Protein AF-A0A382EB03-F1 (afdb_monomer_lite)

Foldseek 3Di:
DDDDDDAFDDDPDLFDGGAACFAEWEADPVQKIWTFRQHDLVRQQSGWIWIAHPVNRGDGIWQGDDDDDLGHANGWHYWYADPVQWIWIDHPVVRDIWIAHPNSHTDGD

Secondary structure (DSSP, 8-state):
---------B-SSSSSSSBSSEEEEEE-TTS-EEEEE--BTTB-TT-EEEEE-TT--EEEEE--SS--STT--SSEEEEEE-TTSPEEEEETTTTEEEEE-TT--EEE-

InterPro domains:
  IPR001258 NHL repeat [PS51125] (60-103)
  IPR011042 Six-bladed beta-propeller, TolB-like [G3DSA:2.120.10.30] (2-109)

Sequence (109 aa):
MRYMKSIGLNSNQQIGRGFNHPYDVAFSYDQRIYVLNRMYPQSTDGIRVQICDLDDEWYGEFGHGPGNANDQFMVPVCIGFDSEERLFVTDESHHQIKIFDKEGKFLEA

pLDDT: mean 94.01, std 5.78, range [70.31, 98.75]

Structure (mmCIF, N/CA/C/O backbone):
data_AF-A0A382EB03-F1
#
_entry.id   AF-A0A382EB03-F1
#
loop_
_atom_site.group_PDB
_atom_site.id
_atom_site.type_symbol
_atom_site.label_atom_id
_atom_site.label_alt_id
_atom_site.label_comp_id
_atom_site.label_asym_id
_atom_site.label_entity_id
_atom_site.label_seq_id
_atom_site.pdbx_PDB_ins_code
_atom_site.Cartn_x
_atom_site.Cartn_y
_atom_site.Cartn_z
_atom_site.occupancy
_atom_site.B_iso_or_equiv
_atom_site.auth_seq_id
_atom_site.auth_comp_id
_atom_site.auth_asym_id
_atom_site.auth_atom_id
_atom_site.pdbx_PDB_model_num
ATOM 1 N N . MET A 1 1 ? -22.087 -19.603 0.925 1.00 80.88 1 MET A N 1
ATOM 2 C CA . MET A 1 1 ? -21.503 -18.314 0.491 1.00 80.88 1 MET A CA 1
ATOM 3 C C . MET A 1 1 ? -22.255 -17.847 -0.746 1.00 80.88 1 MET A C 1
ATOM 5 O O . MET A 1 1 ? -22.496 -18.676 -1.615 1.00 80.88 1 MET A O 1
ATOM 9 N N . ARG A 1 2 ? -22.682 -16.580 -0.804 1.00 94.31 2 ARG A N 1
ATOM 10 C CA . ARG A 1 2 ? -23.379 -15.992 -1.960 1.00 94.31 2 ARG A CA 1
ATOM 11 C C . ARG A 1 2 ? -22.455 -14.950 -2.586 1.00 94.31 2 ARG A C 1
ATOM 13 O O . ARG A 1 2 ? -22.012 -14.053 -1.881 1.00 94.31 2 ARG A O 1
ATOM 20 N N . TYR A 1 3 ? -22.172 -15.082 -3.879 1.00 93.19 3 TYR A N 1
ATOM 21 C CA . TYR A 1 3 ? -21.484 -14.038 -4.637 1.00 93.19 3 TYR A CA 1
ATOM 22 C C . TYR A 1 3 ? -22.335 -12.764 -4.652 1.00 93.19 3 TYR A C 1
ATOM 24 O O . TYR A 1 3 ? -23.550 -12.844 -4.855 1.00 93.19 3 TYR A O 1
ATOM 32 N N . MET A 1 4 ? -21.698 -11.611 -4.437 1.00 91.19 4 MET A N 1
ATOM 33 C CA . MET A 1 4 ? -22.369 -10.312 -4.517 1.00 91.19 4 MET A CA 1
ATOM 34 C C . MET A 1 4 ? -21.946 -9.529 -5.756 1.00 91.19 4 MET A C 1
ATOM 36 O O . MET A 1 4 ? -22.800 -9.169 -6.560 1.00 91.19 4 MET A O 1
ATOM 40 N N . LYS A 1 5 ? -20.645 -9.265 -5.901 1.00 92.12 5 LYS A N 1
ATOM 41 C CA . LYS A 1 5 ? -20.092 -8.379 -6.927 1.00 92.12 5 LYS A CA 1
ATOM 42 C C . LYS A 1 5 ? -18.600 -8.659 -7.120 1.00 92.12 5 LYS A C 1
ATOM 44 O O . LYS A 1 5 ? -17.945 -9.181 -6.220 1.00 92.12 5 LYS A O 1
ATOM 49 N N . SER A 1 6 ? -18.087 -8.294 -8.289 1.00 91.56 6 SER A N 1
ATOM 50 C CA . SER A 1 6 ? -16.659 -8.154 -8.569 1.00 91.56 6 SER A CA 1
ATOM 51 C C . SER A 1 6 ? -16.336 -6.665 -8.614 1.00 91.56 6 SER A C 1
ATOM 53 O O . SER A 1 6 ? -17.062 -5.928 -9.277 1.00 91.56 6 SER A O 1
ATOM 55 N N . ILE A 1 7 ? -15.290 -6.241 -7.908 1.00 90.88 7 ILE A N 1
ATOM 56 C CA . ILE A 1 7 ? -14.882 -4.833 -7.829 1.00 90.88 7 ILE A CA 1
ATOM 57 C C . ILE A 1 7 ? -13.635 -4.606 -8.675 1.00 90.88 7 ILE A C 1
ATOM 59 O O . ILE A 1 7 ? -12.694 -5.405 -8.650 1.00 90.88 7 ILE A O 1
ATOM 63 N N . GLY A 1 8 ? -13.650 -3.491 -9.399 1.00 86.00 8 GLY A N 1
ATOM 64 C CA . GLY A 1 8 ? -12.556 -3.004 -10.230 1.00 86.00 8 GLY A CA 1
ATOM 65 C C . GLY A 1 8 ? -12.314 -3.752 -11.540 1.00 86.00 8 GLY A C 1
ATOM 66 O O . GLY A 1 8 ? -13.102 -4.571 -12.010 1.00 86.00 8 GLY A O 1
ATOM 67 N N . LEU A 1 9 ? -11.204 -3.383 -12.174 1.00 87.31 9 LEU A N 1
ATOM 68 C CA . LEU A 1 9 ? -10.838 -3.769 -13.533 1.00 87.31 9 LEU A CA 1
ATOM 69 C C . LEU A 1 9 ? -9.331 -4.013 -13.624 1.00 87.31 9 LEU A C 1
ATOM 71 O O . LEU A 1 9 ? -8.550 -3.365 -12.923 1.00 87.31 9 LEU A O 1
ATOM 75 N N . ASN A 1 10 ? -8.929 -4.930 -14.504 1.00 81.38 10 ASN A N 1
ATOM 76 C CA . ASN A 1 10 ? -7.526 -5.074 -14.876 1.00 81.38 10 ASN A CA 1
ATOM 77 C C . ASN A 1 10 ? -7.123 -3.855 -15.715 1.00 81.38 10 ASN A C 1
ATOM 79 O O . ASN A 1 10 ? -7.785 -3.554 -16.714 1.00 81.38 10 ASN A O 1
ATOM 83 N N . SER A 1 11 ? -6.077 -3.148 -15.296 1.00 75.12 11 SER A N 1
ATOM 84 C CA . SER A 1 11 ? -5.575 -1.980 -16.009 1.00 75.12 11 SER A CA 1
ATOM 85 C C . SER A 1 11 ? -4.274 -2.315 -16.721 1.00 75.12 11 SER A C 1
ATOM 87 O O . SER A 1 11 ? -3.322 -2.804 -16.126 1.00 75.12 11 SER A O 1
ATOM 89 N N . ASN A 1 12 ? -4.195 -1.974 -18.006 1.00 72.69 12 ASN A N 1
ATOM 90 C CA . ASN A 1 12 ? -2.921 -1.997 -18.729 1.00 72.69 12 ASN A CA 1
ATOM 91 C C . ASN A 1 12 ? -2.058 -0.758 -18.417 1.00 72.69 12 ASN A C 1
ATOM 93 O O . ASN A 1 12 ? -0.992 -0.589 -19.007 1.00 72.69 12 ASN A O 1
ATOM 97 N N . GLN A 1 13 ? -2.518 0.135 -17.533 1.00 74.62 13 GLN A N 1
ATOM 98 C CA . GLN A 1 13 ? -1.738 1.270 -17.051 1.00 74.62 13 GLN A CA 1
ATOM 99 C C . GLN A 1 13 ? -0.870 0.818 -15.874 1.00 74.62 13 GLN A C 1
ATOM 101 O O . GLN A 1 13 ? -1.341 0.113 -14.982 1.00 74.62 13 GLN A O 1
ATOM 106 N N . GLN A 1 14 ? 0.400 1.231 -15.856 1.00 70.31 14 GLN A N 1
ATOM 107 C CA . GLN A 1 14 ? 1.295 0.933 -14.731 1.00 70.31 14 GLN A CA 1
ATOM 108 C C . GLN A 1 14 ? 0.801 1.596 -13.432 1.00 70.31 14 GLN A C 1
ATOM 110 O O . GLN A 1 14 ? 0.806 0.963 -12.380 1.00 70.31 14 GLN A O 1
ATOM 115 N N . ILE A 1 15 ? 0.313 2.834 -13.545 1.00 82.31 15 ILE A N 1
ATOM 116 C CA . ILE A 1 15 ? -0.123 3.727 -12.463 1.00 82.31 15 ILE A CA 1
ATOM 117 C C . ILE A 1 15 ? -1.526 4.249 -12.807 1.00 82.31 15 ILE A C 1
ATOM 119 O O . ILE A 1 15 ? -1.854 4.406 -13.988 1.00 82.31 15 ILE A O 1
ATOM 123 N N . GLY A 1 16 ? -2.349 4.510 -11.794 1.00 86.44 16 GLY A N 1
ATOM 124 C CA . GLY A 1 16 ? -3.730 4.963 -11.931 1.00 86.44 16 GLY A CA 1
ATOM 125 C C . GLY A 1 16 ? -4.761 3.852 -11.738 1.00 86.44 16 GLY A C 1
ATOM 126 O O . GLY A 1 16 ? -4.437 2.711 -11.389 1.00 86.44 16 GLY A O 1
ATOM 127 N N . ARG A 1 17 ? -6.036 4.201 -11.955 1.00 90.56 17 ARG A N 1
ATOM 128 C CA . ARG A 1 17 ? -7.203 3.359 -11.646 1.00 90.56 17 ARG A CA 1
ATOM 129 C C . ARG A 1 17 ? -7.084 1.940 -12.220 1.00 90.56 17 ARG A C 1
ATOM 131 O O . ARG A 1 17 ? -6.854 1.742 -13.413 1.00 90.56 17 ARG A O 1
ATOM 138 N N . GLY A 1 18 ? -7.342 0.962 -11.354 1.00 89.44 18 GLY A N 1
ATOM 139 C CA . GLY A 1 18 ? -7.395 -0.467 -11.667 1.00 89.44 18 GLY A CA 1
ATOM 140 C C . GLY A 1 18 ? -6.364 -1.288 -10.896 1.00 89.44 18 GLY A C 1
ATOM 141 O O . GLY A 1 18 ? -5.528 -0.752 -10.167 1.00 89.44 18 GLY A O 1
ATOM 142 N N . PHE A 1 19 ? -6.446 -2.608 -11.026 1.00 90.56 19 PHE A N 1
ATOM 143 C CA . PHE A 1 19 ? -5.661 -3.532 -10.210 1.00 90.56 19 PHE A CA 1
ATOM 144 C C . PHE A 1 19 ? -4.665 -4.318 -11.047 1.00 90.56 19 PHE A C 1
ATOM 146 O O . PHE A 1 19 ? -5.042 -4.992 -12.006 1.00 90.56 19 PHE A O 1
ATOM 153 N N . ASN A 1 20 ? -3.405 -4.273 -10.615 1.00 90.81 20 ASN A N 1
ATOM 154 C CA . ASN A 1 20 ? -2.302 -4.999 -11.224 1.00 90.81 20 ASN A CA 1
ATOM 155 C C . ASN A 1 20 ? -1.701 -5.881 -10.129 1.00 90.81 20 ASN A C 1
ATOM 157 O O . ASN A 1 20 ? -1.063 -5.374 -9.212 1.00 90.81 20 ASN A O 1
ATOM 161 N N . HIS A 1 21 ? -1.932 -7.193 -10.195 1.00 91.88 21 HIS A N 1
ATOM 162 C CA . HIS A 1 21 ? -1.491 -8.139 -9.159 1.00 91.88 21 HIS A CA 1
ATOM 163 C C . HIS A 1 21 ? -1.941 -7.746 -7.739 1.00 91.88 21 HIS A C 1
ATOM 165 O O . HIS A 1 21 ? -1.084 -7.558 -6.865 1.00 91.88 21 HIS A O 1
ATOM 171 N N . PRO A 1 22 ? -3.265 -7.618 -7.503 1.00 94.25 22 PRO A N 1
ATOM 172 C CA . PRO A 1 22 ? -3.779 -7.407 -6.158 1.00 94.25 22 PRO A CA 1
ATOM 173 C C . PRO A 1 22 ? -3.354 -8.584 -5.276 1.00 94.25 22 PRO A C 1
ATOM 175 O O . PRO A 1 22 ? -3.496 -9.745 -5.670 1.00 94.25 22 PRO A O 1
ATOM 178 N N . TYR A 1 23 ? -2.787 -8.277 -4.117 1.00 95.94 23 TYR A N 1
ATOM 179 C CA . TYR A 1 23 ? -2.132 -9.250 -3.249 1.00 95.94 23 TYR A CA 1
ATOM 180 C C . TYR A 1 23 ? -2.819 -9.357 -1.888 1.00 95.94 23 TYR A C 1
ATOM 182 O O . TYR A 1 23 ? -3.060 -10.466 -1.418 1.00 95.94 23 TYR A O 1
ATOM 190 N N . ASP A 1 24 ? -3.180 -8.217 -1.299 1.00 98.38 24 ASP A N 1
ATOM 191 C CA . ASP A 1 24 ? -3.892 -8.143 -0.024 1.00 98.38 24 ASP A CA 1
ATOM 192 C C . ASP A 1 24 ? -4.869 -6.956 0.001 1.00 98.38 24 ASP A C 1
ATOM 194 O O . ASP A 1 24 ? -4.788 -6.056 -0.846 1.00 98.38 24 ASP A O 1
ATOM 198 N N . VAL A 1 25 ? -5.809 -6.970 0.947 1.00 98.00 25 VAL A N 1
ATOM 199 C CA . VAL A 1 25 ? -6.882 -5.978 1.076 1.00 98.00 25 VAL A CA 1
ATOM 200 C C . VAL A 1 25 ? -7.157 -5.614 2.538 1.00 98.00 25 VAL A C 1
ATOM 202 O O . VAL A 1 25 ? -7.205 -6.485 3.402 1.00 98.00 25 VAL A O 1
ATOM 205 N N . ALA A 1 26 ? -7.419 -4.334 2.807 1.00 98.38 26 ALA A N 1
ATOM 206 C CA . ALA A 1 26 ? -7.883 -3.843 4.105 1.00 98.38 26 ALA A CA 1
ATOM 207 C C . ALA A 1 26 ? -9.100 -2.922 3.949 1.00 98.38 26 ALA A C 1
ATOM 209 O O . ALA A 1 26 ? -9.307 -2.312 2.899 1.00 98.38 26 ALA A O 1
ATOM 210 N N . PHE A 1 27 ? -9.903 -2.819 5.007 1.00 97.75 27 PHE A N 1
ATOM 211 C CA . PHE A 1 27 ? -11.126 -2.019 5.041 1.00 97.75 27 PHE A CA 1
ATOM 212 C C . PHE A 1 27 ? -11.023 -0.978 6.147 1.00 97.75 27 PHE A C 1
ATOM 214 O O . PHE A 1 27 ? -10.682 -1.332 7.276 1.00 97.75 27 PHE A O 1
ATOM 221 N N . SER A 1 28 ? -11.341 0.268 5.828 1.00 97.50 28 SER A N 1
ATOM 222 C CA . SER A 1 28 ? -11.478 1.349 6.805 1.00 97.50 28 SER A CA 1
ATOM 223 C C . SER A 1 28 ? -12.917 1.454 7.318 1.00 97.50 28 SER A C 1
ATOM 225 O O . SER A 1 28 ? -13.864 0.941 6.705 1.00 97.50 28 SER A O 1
ATOM 227 N N . TYR A 1 29 ? -13.117 2.159 8.431 1.00 96.56 29 TYR A N 1
ATOM 228 C CA . TYR A 1 29 ? -14.450 2.401 8.996 1.00 96.56 29 TYR A CA 1
ATOM 229 C C . TYR A 1 29 ? -15.349 3.254 8.095 1.00 96.56 29 TYR A C 1
ATOM 231 O O . TYR A 1 29 ? -16.573 3.137 8.169 1.00 96.56 29 TYR A O 1
ATOM 239 N N . ASP A 1 30 ? -14.770 4.078 7.218 1.00 95.06 30 ASP A N 1
ATOM 240 C CA . ASP A 1 30 ? -15.509 4.860 6.219 1.00 95.06 30 ASP A CA 1
ATOM 241 C C . ASP A 1 30 ? -15.893 4.060 4.958 1.00 95.06 30 ASP A C 1
ATOM 243 O O . ASP A 1 30 ? -16.328 4.645 3.968 1.00 95.06 30 ASP A O 1
ATOM 247 N N . GLN A 1 31 ? -15.810 2.724 5.026 1.00 95.81 31 GLN A N 1
ATOM 248 C CA . GLN A 1 31 ? -16.193 1.775 3.973 1.00 95.81 31 GLN A CA 1
ATOM 249 C C . GLN A 1 31 ? -15.322 1.843 2.710 1.00 95.81 31 GLN A C 1
ATOM 251 O O . GLN A 1 31 ? -15.717 1.323 1.662 1.00 95.81 31 GLN A O 1
ATOM 256 N N . ARG A 1 32 ? -14.121 2.424 2.804 1.00 97.50 32 ARG A N 1
ATOM 257 C CA . ARG A 1 32 ? -13.122 2.311 1.740 1.00 97.50 32 ARG A CA 1
ATOM 258 C C . ARG A 1 32 ? -12.379 0.984 1.837 1.00 97.50 32 ARG A C 1
ATOM 260 O O . ARG A 1 32 ? -12.218 0.378 2.896 1.00 97.50 32 ARG A O 1
ATOM 267 N N . ILE A 1 33 ? -11.916 0.551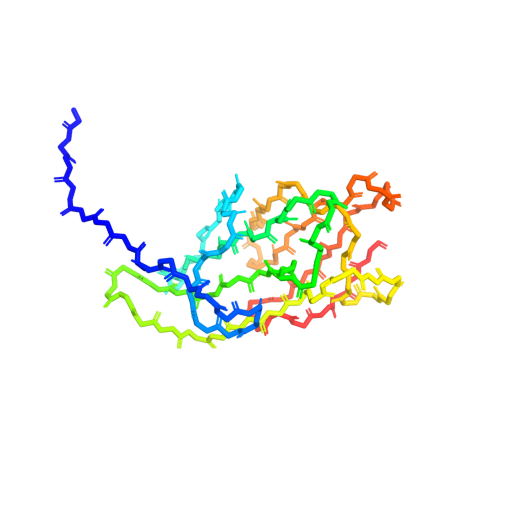 0.679 1.00 97.62 33 ILE A N 1
ATOM 268 C CA . ILE A 1 33 ? -11.187 -0.677 0.423 1.00 97.62 33 ILE A CA 1
ATOM 269 C C . ILE A 1 33 ? -9.811 -0.270 -0.087 1.00 97.62 33 ILE A C 1
ATOM 271 O O . ILE A 1 33 ? -9.691 0.385 -1.126 1.00 97.62 33 ILE A O 1
ATOM 275 N N . TYR A 1 34 ? -8.783 -0.681 0.641 1.00 98.31 34 TYR A N 1
ATOM 276 C CA . TYR A 1 34 ? -7.385 -0.475 0.294 1.00 98.31 34 TYR A CA 1
ATOM 277 C C . TYR A 1 34 ? -6.883 -1.773 -0.304 1.00 98.31 34 TYR A C 1
ATOM 279 O O . TYR A 1 34 ? -6.985 -2.812 0.339 1.00 98.31 34 TYR A O 1
ATOM 287 N N . VAL A 1 35 ? -6.380 -1.734 -1.531 1.00 97.62 35 VAL A N 1
ATOM 288 C CA . VAL A 1 35 ? -5.930 -2.921 -2.264 1.00 97.62 35 VAL A CA 1
ATOM 289 C C . VAL A 1 35 ? -4.453 -2.773 -2.573 1.00 97.62 35 VAL A C 1
ATOM 291 O O . VAL A 1 35 ? -4.047 -1.835 -3.261 1.00 97.62 35 VAL A O 1
ATOM 294 N N . LEU A 1 36 ? -3.645 -3.706 -2.080 1.00 97.81 36 LEU A N 1
ATOM 295 C CA . LEU A 1 36 ? -2.217 -3.727 -2.346 1.00 97.81 36 LEU A CA 1
ATOM 296 C C . LEU A 1 36 ? -1.936 -4.372 -3.704 1.00 97.81 36 LEU A C 1
ATOM 298 O O . LEU A 1 36 ? -2.161 -5.568 -3.882 1.00 97.81 36 LEU A O 1
ATOM 302 N N . ASN A 1 37 ? -1.360 -3.610 -4.627 1.00 95.69 37 ASN A N 1
ATOM 303 C CA . ASN A 1 37 ? -0.800 -4.125 -5.870 1.00 95.69 37 ASN A CA 1
ATOM 304 C C . ASN A 1 37 ? 0.692 -4.404 -5.649 1.00 95.69 37 ASN A C 1
ATOM 306 O O . ASN A 1 37 ? 1.488 -3.471 -5.548 1.00 95.69 37 ASN A O 1
ATOM 310 N N . ARG A 1 38 ? 1.080 -5.682 -5.555 1.00 94.25 38 ARG A N 1
ATOM 311 C CA . ARG A 1 38 ? 2.476 -6.087 -5.272 1.00 94.25 38 ARG A CA 1
ATOM 312 C C . ARG A 1 38 ? 3.347 -6.191 -6.523 1.00 94.25 38 ARG A C 1
ATOM 314 O O . ARG A 1 38 ? 4.562 -6.058 -6.440 1.00 94.25 38 ARG A O 1
ATOM 321 N N . MET A 1 39 ? 2.722 -6.424 -7.674 1.00 92.56 39 MET A N 1
ATOM 322 C CA . MET A 1 39 ? 3.393 -6.695 -8.946 1.00 92.56 39 MET A CA 1
ATOM 323 C C . MET A 1 39 ? 4.317 -7.931 -8.950 1.00 92.56 39 MET A C 1
ATOM 325 O O . MET A 1 39 ? 4.497 -8.620 -7.945 1.00 92.56 39 MET A O 1
ATOM 329 N N . TYR A 1 40 ? 4.872 -8.258 -10.122 1.00 87.44 40 TYR A N 1
ATOM 330 C CA . TYR A 1 40 ? 5.872 -9.317 -10.270 1.00 87.44 40 TYR A CA 1
ATOM 331 C C . TYR A 1 40 ? 7.288 -8.787 -10.008 1.00 87.44 40 TYR A C 1
ATOM 333 O O . TYR A 1 40 ? 7.569 -7.637 -10.345 1.00 87.44 40 TYR A O 1
ATOM 341 N N . PRO A 1 41 ? 8.233 -9.633 -9.554 1.00 82.31 41 PRO A N 1
ATOM 342 C CA . PRO A 1 41 ? 9.626 -9.220 -9.359 1.00 82.31 41 PRO A CA 1
ATOM 343 C C . PRO A 1 41 ? 10.304 -8.660 -10.619 1.00 82.31 41 PRO A C 1
ATOM 345 O O . PRO A 1 41 ? 11.273 -7.917 -10.518 1.00 82.31 41 PRO A O 1
ATOM 348 N N . GLN A 1 42 ? 9.820 -9.023 -11.812 1.00 84.44 42 GLN A N 1
ATOM 349 C CA . GLN A 1 42 ? 10.367 -8.571 -13.096 1.00 84.44 42 GLN A CA 1
ATOM 350 C C . GLN A 1 42 ? 9.689 -7.299 -13.639 1.00 84.44 42 GLN A C 1
ATOM 352 O O . GLN A 1 42 ? 10.111 -6.788 -14.673 1.00 84.44 42 GLN A O 1
ATOM 357 N N . SER A 1 43 ? 8.628 -6.804 -12.991 1.00 86.62 43 SER A N 1
ATOM 358 C CA . SER A 1 43 ? 7.898 -5.598 -13.401 1.00 86.62 43 SER A CA 1
ATOM 359 C C . SER A 1 43 ? 7.283 -4.936 -12.175 1.00 86.62 43 SER A C 1
ATOM 361 O O . SER A 1 43 ? 6.149 -5.227 -11.822 1.00 86.62 43 SER A O 1
ATOM 363 N N . THR A 1 44 ? 8.042 -4.075 -11.504 1.00 88.75 44 THR A N 1
ATOM 364 C CA . THR A 1 44 ? 7.689 -3.522 -10.187 1.00 88.75 44 THR A CA 1
ATOM 365 C C . THR A 1 44 ? 7.080 -2.120 -10.238 1.00 88.75 44 THR A C 1
ATOM 367 O O . THR A 1 44 ? 6.534 -1.677 -9.236 1.00 88.75 44 THR A O 1
ATOM 370 N N . ASP A 1 45 ? 7.082 -1.447 -11.393 1.00 89.31 45 ASP A N 1
ATOM 371 C CA . ASP A 1 45 ? 6.637 -0.044 -11.550 1.00 89.31 45 ASP A CA 1
ATOM 372 C C . ASP A 1 45 ? 5.157 0.212 -11.197 1.00 89.31 45 ASP A C 1
ATOM 374 O O . ASP A 1 45 ? 4.713 1.354 -11.127 1.00 89.31 45 ASP A O 1
ATOM 378 N N . GLY A 1 46 ? 4.362 -0.849 -11.026 1.00 93.19 46 GLY A N 1
ATOM 379 C CA . GLY A 1 46 ? 2.955 -0.755 -10.634 1.00 93.19 46 GLY A CA 1
ATOM 380 C C . GLY A 1 46 ? 2.690 -0.974 -9.145 1.00 93.19 46 GLY A C 1
ATOM 381 O O . GLY A 1 46 ? 1.515 -1.051 -8.771 1.00 93.19 46 GLY A O 1
ATOM 382 N N . ILE A 1 47 ? 3.738 -1.115 -8.321 1.00 95.88 47 ILE A N 1
ATOM 383 C CA . ILE A 1 47 ? 3.598 -1.283 -6.873 1.00 95.88 47 ILE A CA 1
ATOM 384 C C . ILE A 1 47 ? 2.915 -0.049 -6.300 1.00 95.88 47 ILE A C 1
ATOM 386 O O . ILE A 1 47 ? 3.401 1.063 -6.497 1.00 95.88 47 ILE A O 1
ATOM 390 N N . ARG A 1 48 ? 1.788 -0.253 -5.614 1.00 96.38 48 ARG A N 1
ATOM 391 C CA . ARG A 1 48 ? 1.005 0.808 -4.965 1.00 96.38 48 ARG A CA 1
ATOM 392 C C . ARG A 1 48 ? -0.099 0.231 -4.092 1.00 96.38 48 ARG A C 1
ATOM 394 O O . ARG A 1 48 ? -0.478 -0.931 -4.248 1.00 96.38 48 ARG A O 1
ATOM 401 N N . VAL A 1 49 ? -0.677 1.074 -3.248 1.00 97.94 49 VAL A N 1
ATOM 402 C CA . VAL A 1 49 ? -1.962 0.821 -2.589 1.00 97.94 49 VAL A CA 1
ATOM 403 C C . VAL A 1 49 ? -3.039 1.628 -3.311 1.00 97.94 49 VAL A C 1
ATOM 405 O O . VAL A 1 49 ? -2.907 2.840 -3.456 1.00 97.94 49 VAL A O 1
ATOM 408 N N . GLN A 1 50 ? -4.089 0.958 -3.781 1.00 96.75 50 GLN A N 1
ATOM 409 C CA . GLN A 1 50 ? -5.265 1.562 -4.415 1.00 96.75 50 GLN A CA 1
ATOM 410 C C . GLN A 1 50 ? -6.387 1.760 -3.404 1.00 96.75 50 GLN A C 1
ATOM 412 O O . GLN A 1 50 ? -6.610 0.877 -2.580 1.00 96.75 50 GLN A O 1
ATOM 417 N N . ILE A 1 51 ? -7.145 2.850 -3.525 1.00 97.38 51 ILE A N 1
ATOM 418 C CA . ILE A 1 51 ? -8.289 3.143 -2.655 1.00 97.38 51 ILE A CA 1
ATOM 419 C C . ILE A 1 51 ? -9.573 3.184 -3.490 1.00 97.38 51 ILE A C 1
ATOM 421 O O . ILE A 1 51 ? -9.690 3.962 -4.442 1.00 97.38 51 ILE A O 1
ATOM 425 N N . CYS A 1 52 ? -10.548 2.350 -3.135 1.00 96.25 52 CYS A N 1
ATOM 426 C CA . CYS A 1 52 ? -11.863 2.284 -3.783 1.00 96.25 52 CYS A CA 1
ATOM 427 C C . CYS A 1 52 ? -12.981 1.958 -2.781 1.00 96.25 52 CYS A C 1
ATOM 429 O O . CYS A 1 52 ? -12.703 1.818 -1.595 1.00 96.25 52 CYS A O 1
ATOM 431 N N . ASP A 1 53 ? -14.229 1.833 -3.225 1.00 96.06 53 ASP A N 1
ATOM 432 C CA . ASP A 1 53 ? -15.349 1.370 -2.395 1.00 96.06 53 ASP A CA 1
ATOM 433 C C . ASP A 1 53 ? -16.180 0.261 -3.072 1.00 96.06 53 ASP A C 1
ATOM 435 O O . ASP A 1 53 ? -15.861 -0.240 -4.155 1.00 96.06 53 ASP A O 1
ATOM 439 N N . LEU A 1 54 ? -17.266 -0.152 -2.408 1.00 94.50 54 LEU A N 1
ATOM 440 C CA . LEU A 1 54 ? -18.198 -1.159 -2.926 1.00 94.50 54 LEU A CA 1
ATOM 441 C C . LEU A 1 54 ? -18.998 -0.682 -4.152 1.00 94.50 54 LEU A C 1
ATOM 443 O O . LEU A 1 54 ? -19.526 -1.525 -4.889 1.00 94.50 54 LEU A O 1
ATOM 447 N N . ASP A 1 55 ? -19.056 0.625 -4.407 1.00 94.06 55 ASP A N 1
ATOM 448 C CA . ASP A 1 55 ? -19.731 1.246 -5.550 1.00 94.06 55 ASP A CA 1
ATOM 449 C C . ASP A 1 55 ? -18.799 1.403 -6.774 1.00 94.06 55 ASP A C 1
ATOM 451 O O . ASP A 1 55 ? -19.233 1.879 -7.821 1.00 94.06 55 ASP A O 1
ATOM 455 N N . ASP A 1 56 ? -17.569 0.873 -6.699 1.00 91.50 56 ASP A N 1
ATOM 456 C CA . ASP A 1 56 ? -16.476 1.016 -7.681 1.00 91.50 56 ASP A CA 1
ATOM 457 C C . ASP A 1 56 ? -15.941 2.453 -7.837 1.00 91.50 56 ASP A C 1
ATOM 459 O O . ASP A 1 56 ? -15.230 2.743 -8.815 1.00 91.50 56 ASP A O 1
ATOM 463 N N . GLU A 1 57 ? -16.239 3.350 -6.894 1.00 94.50 57 GLU A N 1
ATOM 464 C CA . GLU A 1 57 ? -15.660 4.692 -6.877 1.00 94.50 57 GLU A CA 1
ATOM 465 C C . GLU A 1 57 ? -14.167 4.604 -6.543 1.00 94.50 57 GLU A C 1
ATOM 467 O O . GLU A 1 57 ? -13.736 3.764 -5.751 1.00 94.50 57 GLU A O 1
ATOM 472 N N . TRP A 1 58 ? -13.350 5.439 -7.190 1.00 94.81 58 TRP A N 1
ATOM 473 C CA . TRP A 1 58 ? -11.896 5.420 -7.029 1.00 94.81 58 TRP A CA 1
ATOM 474 C C . TRP A 1 58 ? -11.422 6.702 -6.358 1.00 94.81 58 TRP A C 1
ATOM 476 O O . TRP A 1 58 ? -11.639 7.797 -6.872 1.00 94.81 58 TRP A O 1
ATOM 486 N N . TYR A 1 59 ? -10.726 6.556 -5.233 1.00 95.75 59 TYR A N 1
ATOM 487 C CA . TYR A 1 59 ? -10.308 7.682 -4.396 1.00 95.75 59 TYR A CA 1
ATOM 488 C C . TYR A 1 59 ? -8.840 8.066 -4.573 1.00 95.75 59 TYR A C 1
ATOM 490 O O . TYR A 1 59 ? -8.425 9.109 -4.072 1.00 95.75 59 TYR A O 1
ATOM 498 N N . GLY A 1 60 ? -8.060 7.251 -5.283 1.00 95.56 60 GLY A N 1
ATOM 499 C CA . GLY A 1 60 ? -6.644 7.503 -5.521 1.00 95.56 60 GLY A CA 1
ATOM 500 C C . GLY A 1 60 ? -5.760 6.307 -5.194 1.00 95.56 60 GLY A C 1
ATOM 501 O O . GLY A 1 60 ? -6.228 5.187 -4.984 1.00 95.56 60 GLY A O 1
ATOM 502 N N . GLU A 1 61 ? -4.461 6.580 -5.156 1.00 96.88 61 GLU A N 1
ATOM 503 C CA . GLU A 1 61 ? -3.409 5.627 -4.824 1.00 96.88 61 GLU A CA 1
ATOM 504 C C . GLU A 1 61 ? -2.226 6.329 -4.162 1.00 96.88 61 GLU A C 1
ATOM 506 O O . GLU A 1 61 ? -2.061 7.543 -4.284 1.00 96.88 61 GLU A O 1
ATOM 511 N N . PHE A 1 62 ? -1.410 5.550 -3.460 1.00 97.69 62 PHE A N 1
ATOM 512 C CA . PHE A 1 62 ? -0.178 6.003 -2.819 1.00 97.69 62 PHE A CA 1
ATOM 513 C C . PHE A 1 62 ? 0.803 4.836 -2.665 1.00 97.69 62 PHE A C 1
ATOM 515 O O . PHE A 1 62 ? 0.510 3.700 -3.058 1.00 97.69 62 PHE A O 1
ATOM 522 N N . GLY A 1 63 ? 1.967 5.097 -2.066 1.00 95.81 63 GLY A N 1
ATOM 523 C CA . GLY A 1 63 ? 2.909 4.027 -1.754 1.00 95.81 63 GLY A CA 1
ATOM 524 C C . GLY A 1 63 ? 3.631 3.503 -2.994 1.00 95.81 63 GLY A C 1
ATOM 525 O O . GLY A 1 63 ? 3.758 2.294 -3.160 1.00 95.81 63 GLY A O 1
ATOM 526 N N . HIS A 1 64 ? 4.005 4.375 -3.932 1.00 95.94 64 HIS A N 1
ATOM 527 C CA . HIS A 1 64 ? 4.537 3.936 -5.223 1.00 95.94 64 HIS A CA 1
ATOM 528 C C . HIS A 1 64 ? 5.876 3.208 -5.062 1.00 95.94 64 HIS A C 1
ATOM 530 O O . HIS A 1 64 ? 6.777 3.692 -4.385 1.00 95.94 64 HIS A O 1
ATOM 536 N N . GLY A 1 65 ? 6.034 2.064 -5.716 1.00 94.06 65 GLY A N 1
ATOM 537 C CA . GLY A 1 65 ? 7.300 1.337 -5.792 1.00 94.06 65 GLY A CA 1
ATOM 538 C C . GLY A 1 65 ? 7.734 1.074 -7.239 1.00 94.06 65 GLY A C 1
ATOM 539 O O . GLY A 1 65 ? 6.963 1.321 -8.166 1.00 94.06 65 GLY A O 1
ATOM 540 N N . PRO A 1 66 ? 8.956 0.557 -7.442 1.00 94.94 66 PRO A N 1
ATOM 541 C CA . PRO A 1 66 ? 9.955 0.277 -6.415 1.00 94.94 66 PRO A CA 1
ATOM 542 C C . PRO A 1 66 ? 10.656 1.557 -5.922 1.00 94.94 66 PRO A C 1
ATOM 544 O O . PRO A 1 66 ? 10.865 2.497 -6.689 1.00 94.94 66 PRO A O 1
ATOM 547 N N . GLY A 1 67 ? 11.094 1.591 -4.665 1.00 95.75 67 GLY A N 1
ATOM 548 C CA . GLY A 1 67 ? 11.914 2.696 -4.165 1.00 95.75 67 GLY A CA 1
ATOM 549 C C . GLY A 1 67 ? 12.239 2.603 -2.680 1.00 95.75 67 GLY A C 1
ATOM 550 O O . GLY A 1 67 ? 11.663 1.788 -1.974 1.00 95.75 67 GLY A O 1
ATOM 551 N N . ASN A 1 68 ? 13.178 3.432 -2.217 1.00 96.12 68 ASN A N 1
ATOM 552 C CA . ASN A 1 68 ? 13.673 3.416 -0.832 1.00 96.12 68 ASN A CA 1
ATOM 553 C C . ASN A 1 68 ? 13.175 4.607 0.003 1.00 96.12 68 ASN A C 1
ATOM 555 O O . ASN A 1 68 ? 13.578 4.753 1.157 1.00 96.12 68 ASN A O 1
ATOM 559 N N . ALA A 1 69 ? 12.361 5.501 -0.567 1.00 96.88 69 ALA A N 1
ATOM 560 C CA . ALA A 1 69 ? 11.811 6.610 0.201 1.00 96.88 69 ALA A CA 1
ATOM 561 C C . ALA A 1 69 ? 10.781 6.117 1.234 1.00 96.88 69 ALA A C 1
ATOM 563 O O . ALA A 1 69 ? 10.312 4.974 1.211 1.00 96.88 69 ALA A O 1
ATOM 564 N N . ASN A 1 70 ? 10.435 6.989 2.181 1.00 94.94 70 ASN A N 1
ATOM 565 C CA . ASN A 1 70 ? 9.525 6.644 3.272 1.00 94.94 70 ASN A CA 1
ATOM 566 C C . ASN A 1 70 ? 8.145 6.203 2.762 1.00 94.94 70 ASN A C 1
ATOM 568 O O . ASN A 1 70 ? 7.593 5.228 3.263 1.00 94.94 70 ASN A O 1
ATOM 572 N N . ASP A 1 71 ? 7.654 6.850 1.713 1.00 94.88 71 ASP A N 1
ATOM 573 C CA . ASP A 1 71 ? 6.384 6.599 1.037 1.00 94.88 71 ASP A CA 1
ATOM 574 C C . ASP A 1 71 ? 6.498 5.644 -0.164 1.00 94.88 71 ASP A C 1
ATOM 576 O O . ASP A 1 71 ? 5.571 5.556 -0.964 1.00 94.88 71 ASP A O 1
ATOM 580 N N . GLN A 1 72 ? 7.615 4.926 -0.304 1.00 97.31 72 GLN A N 1
ATOM 581 C CA . GLN A 1 72 ? 7.824 3.942 -1.366 1.00 97.31 72 GLN A CA 1
ATOM 582 C C . GLN A 1 72 ? 8.002 2.536 -0.799 1.00 97.31 72 GLN A C 1
ATOM 584 O O . GLN A 1 72 ? 8.480 2.364 0.324 1.00 97.31 72 GLN A O 1
ATOM 589 N N . PHE A 1 73 ? 7.658 1.529 -1.601 1.00 97.38 73 PHE A N 1
ATOM 590 C CA . PHE A 1 73 ? 7.877 0.121 -1.267 1.00 97.38 73 PHE A CA 1
ATOM 591 C C . PHE A 1 73 ? 8.846 -0.547 -2.238 1.00 97.38 73 PHE A C 1
ATOM 593 O O . PHE A 1 73 ? 9.015 -0.096 -3.369 1.00 97.38 73 PHE A O 1
ATOM 600 N N . MET A 1 74 ? 9.436 -1.661 -1.814 1.00 96.38 74 MET A N 1
ATOM 601 C CA . MET A 1 74 ? 10.222 -2.550 -2.669 1.00 96.38 74 MET A CA 1
ATOM 602 C C . MET A 1 74 ? 9.504 -3.883 -2.889 1.00 96.38 74 MET A C 1
ATOM 604 O O . MET A 1 74 ? 9.310 -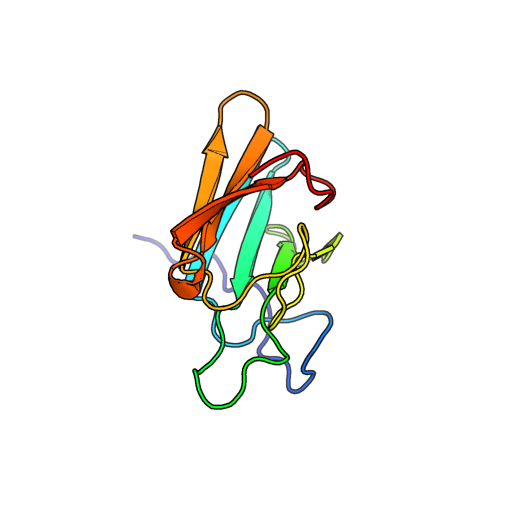4.285 -4.034 1.00 96.38 74 MET A O 1
ATOM 608 N N . VAL A 1 75 ? 9.074 -4.561 -1.817 1.00 96.25 75 VAL A N 1
ATOM 609 C CA . VAL A 1 75 ? 8.301 -5.812 -1.904 1.00 96.25 75 VAL A CA 1
ATOM 610 C C . VAL A 1 75 ? 7.215 -5.813 -0.820 1.00 96.25 75 VAL A C 1
ATOM 612 O O . VAL A 1 75 ? 7.369 -6.476 0.207 1.00 96.25 75 VAL A O 1
ATOM 615 N N . PRO A 1 76 ? 6.111 -5.069 -1.003 1.00 97.31 76 PRO A N 1
ATOM 616 C CA . PRO A 1 76 ? 5.050 -5.034 -0.007 1.00 97.31 76 PRO A CA 1
ATOM 617 C C . PRO A 1 76 ? 4.245 -6.340 -0.010 1.00 97.31 76 PRO A C 1
ATOM 619 O O . PRO A 1 76 ? 4.088 -6.960 -1.065 1.00 97.31 76 PRO A O 1
ATOM 622 N N . VAL A 1 77 ? 3.742 -6.778 1.149 1.00 97.19 77 VAL A N 1
ATOM 623 C CA . VAL A 1 77 ? 3.080 -8.095 1.275 1.00 97.19 77 VAL A CA 1
ATOM 624 C C . VAL A 1 77 ? 1.709 -8.028 1.934 1.00 97.19 77 VAL A C 1
ATOM 626 O O . VAL A 1 77 ? 0.759 -8.543 1.355 1.00 97.19 77 VAL A O 1
ATOM 629 N N . CYS A 1 78 ? 1.593 -7.423 3.114 1.00 98.12 78 CYS A N 1
ATOM 630 C CA . CYS A 1 78 ? 0.339 -7.393 3.869 1.00 98.12 78 CYS A CA 1
ATOM 631 C C . CYS A 1 78 ? -0.062 -5.963 4.210 1.00 98.12 78 CYS A C 1
ATOM 633 O O . CYS A 1 78 ? 0.815 -5.119 4.429 1.00 98.12 78 CYS A O 1
ATOM 635 N N . ILE A 1 79 ? -1.369 -5.724 4.322 1.00 98.69 79 ILE A N 1
ATOM 636 C CA . ILE A 1 79 ? -1.927 -4.445 4.767 1.00 98.69 79 ILE A CA 1
ATOM 637 C C . ILE A 1 79 ? -2.999 -4.633 5.844 1.00 98.69 79 ILE A C 1
ATOM 639 O O . ILE A 1 79 ? -3.740 -5.612 5.839 1.00 98.69 79 ILE A O 1
ATOM 643 N N . GLY A 1 80 ? -3.102 -3.692 6.781 1.00 98.62 80 GLY A N 1
ATOM 644 C CA . GLY A 1 80 ? -4.120 -3.753 7.829 1.00 98.62 80 GLY A CA 1
ATOM 645 C C . GLY A 1 80 ? -4.285 -2.443 8.583 1.00 98.62 80 GLY A C 1
ATOM 646 O O . GLY A 1 80 ? -3.321 -1.705 8.765 1.00 98.62 80 GLY A O 1
ATOM 647 N N . PHE A 1 81 ? -5.512 -2.165 9.017 1.00 98.62 81 PHE A N 1
ATOM 648 C CA . PHE A 1 81 ? -5.816 -1.018 9.867 1.00 98.62 81 PHE A CA 1
ATOM 649 C C . PHE A 1 81 ? -5.737 -1.379 11.347 1.00 98.62 81 PHE A C 1
ATOM 651 O O . PHE A 1 81 ? -6.087 -2.492 11.749 1.00 98.62 81 PHE A O 1
ATOM 658 N N . ASP A 1 82 ? -5.318 -0.414 12.159 1.00 97.94 82 ASP A N 1
ATOM 659 C CA . ASP A 1 82 ? -5.532 -0.446 13.602 1.00 97.94 82 ASP A CA 1
ATOM 660 C C . ASP A 1 82 ? -6.840 0.262 14.005 1.00 97.94 82 ASP A C 1
ATOM 662 O O . ASP A 1 82 ? -7.620 0.726 13.174 1.00 97.94 82 ASP A O 1
ATOM 666 N N . SER A 1 83 ? -7.101 0.354 15.312 1.00 97.06 83 SER A N 1
ATOM 667 C CA . SER A 1 83 ? -8.294 1.028 15.837 1.00 97.06 83 SER A CA 1
ATOM 668 C C . SER A 1 83 ? -8.302 2.548 15.644 1.00 97.06 83 SER A C 1
ATOM 670 O O . SER A 1 83 ? -9.338 3.167 15.880 1.00 97.06 83 SER A O 1
ATOM 672 N N . GLU A 1 84 ? -7.174 3.145 15.259 1.00 97.56 84 GLU A N 1
ATOM 673 C CA . GLU A 1 84 ? -7.008 4.583 15.030 1.00 97.56 84 GLU A CA 1
ATOM 674 C C . GLU A 1 84 ? -7.075 4.944 13.532 1.00 97.56 84 GLU A C 1
ATOM 676 O O . GLU A 1 84 ? -6.800 6.086 13.173 1.00 97.56 84 GLU A O 1
ATOM 681 N N . GLU A 1 85 ? -7.467 4.000 12.662 1.00 97.06 85 GLU A N 1
ATOM 682 C CA . GLU A 1 85 ? -7.521 4.159 11.196 1.00 97.06 85 GLU A CA 1
ATOM 683 C C . GLU A 1 85 ? -6.152 4.475 10.567 1.00 97.06 85 GLU A C 1
ATOM 685 O O . GLU A 1 85 ? -6.058 5.139 9.531 1.00 97.06 85 GLU A O 1
ATOM 690 N N . ARG A 1 86 ? -5.071 3.961 11.168 1.00 98.44 86 ARG A N 1
ATOM 691 C CA . ARG A 1 86 ? -3.732 3.977 10.568 1.00 98.44 86 ARG A CA 1
ATOM 692 C C . ARG A 1 86 ? -3.509 2.695 9.780 1.00 98.44 86 ARG A C 1
ATOM 694 O O . ARG A 1 86 ? -3.729 1.602 10.304 1.00 98.44 86 ARG A O 1
ATOM 701 N N . LEU A 1 87 ? -3.065 2.820 8.533 1.00 98.75 87 LEU A N 1
ATOM 702 C CA . LEU A 1 87 ? -2.776 1.682 7.670 1.00 98.75 87 LEU A CA 1
ATOM 703 C C . LEU A 1 87 ? -1.327 1.233 7.851 1.00 98.75 87 LEU A C 1
ATOM 705 O O . LEU A 1 87 ? -0.393 1.967 7.540 1.00 98.75 87 LEU A O 1
ATOM 709 N N . PHE A 1 88 ? -1.146 -0.005 8.281 1.00 98.75 88 PHE A N 1
ATOM 710 C CA . PHE A 1 88 ? 0.140 -0.679 8.363 1.00 98.75 88 PHE A CA 1
ATOM 711 C C . PHE A 1 88 ? 0.371 -1.454 7.073 1.00 98.75 88 PHE A C 1
ATOM 713 O O . PHE A 1 88 ? -0.508 -2.196 6.636 1.00 98.75 88 PHE A O 1
ATOM 720 N N . VAL A 1 89 ? 1.556 -1.313 6.486 1.00 98.69 89 VAL A N 1
ATOM 721 C CA . VAL A 1 89 ? 1.973 -2.038 5.284 1.00 98.69 89 VAL A CA 1
ATOM 722 C C . VAL A 1 89 ? 3.327 -2.684 5.535 1.00 98.69 89 VAL A C 1
ATOM 724 O O . VAL A 1 89 ? 4.299 -2.001 5.863 1.00 98.69 89 VAL A O 1
ATOM 727 N N . THR A 1 90 ? 3.408 -4.005 5.390 1.00 98.38 90 THR A N 1
ATOM 728 C CA . THR A 1 90 ? 4.672 -4.736 5.536 1.00 98.38 90 THR A CA 1
ATOM 729 C C . THR A 1 90 ? 5.457 -4.703 4.231 1.00 98.38 90 THR A C 1
ATOM 731 O O . THR A 1 90 ? 4.889 -4.943 3.166 1.00 98.38 90 THR A O 1
ATOM 734 N N . ASP A 1 91 ? 6.762 -4.440 4.306 1.00 97.56 91 ASP A N 1
ATOM 735 C CA . ASP A 1 91 ? 7.679 -4.504 3.166 1.00 97.56 91 ASP A CA 1
ATOM 736 C C . ASP A 1 91 ? 8.774 -5.544 3.420 1.00 97.56 91 ASP A C 1
ATOM 738 O O . ASP A 1 91 ? 9.677 -5.349 4.238 1.00 97.56 91 ASP A O 1
ATOM 742 N N . GLU A 1 92 ? 8.675 -6.669 2.713 1.00 96.50 92 GLU A N 1
ATOM 743 C CA . GLU A 1 92 ? 9.540 -7.838 2.870 1.00 96.50 92 GLU A CA 1
ATOM 744 C C . GLU A 1 92 ? 11.004 -7.506 2.586 1.00 96.50 92 GLU A C 1
ATOM 746 O O . GLU A 1 92 ? 11.881 -7.924 3.342 1.00 96.50 92 GLU A O 1
ATOM 751 N N . SER A 1 93 ? 11.275 -6.735 1.528 1.00 95.81 93 SER A N 1
ATOM 752 C CA . SER A 1 93 ? 12.648 -6.446 1.101 1.00 95.81 93 SER A CA 1
ATOM 753 C C . SER A 1 93 ? 13.314 -5.378 1.956 1.00 95.81 93 SER A C 1
ATOM 755 O O . SER A 1 93 ? 14.540 -5.350 2.034 1.00 95.81 93 SER A O 1
ATOM 757 N N . HIS A 1 94 ? 12.534 -4.495 2.574 1.00 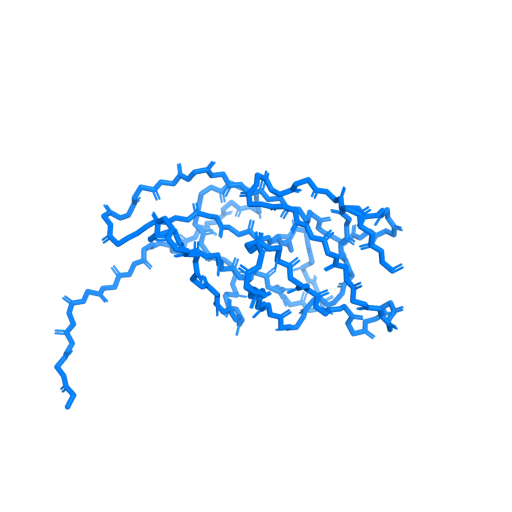96.31 94 HIS A N 1
ATOM 758 C CA . HIS A 1 94 ? 13.068 -3.517 3.515 1.00 96.31 94 HIS A CA 1
ATOM 759 C C . HIS A 1 94 ? 13.078 -4.007 4.967 1.00 96.31 94 HIS A C 1
ATOM 761 O O . HIS A 1 94 ? 13.644 -3.329 5.820 1.00 96.31 94 HIS A O 1
ATOM 767 N N . HIS A 1 95 ? 12.455 -5.153 5.261 1.00 96.94 95 HIS A N 1
ATOM 768 C CA . HIS A 1 95 ? 12.313 -5.688 6.618 1.00 96.94 95 HIS A CA 1
ATOM 769 C C . HIS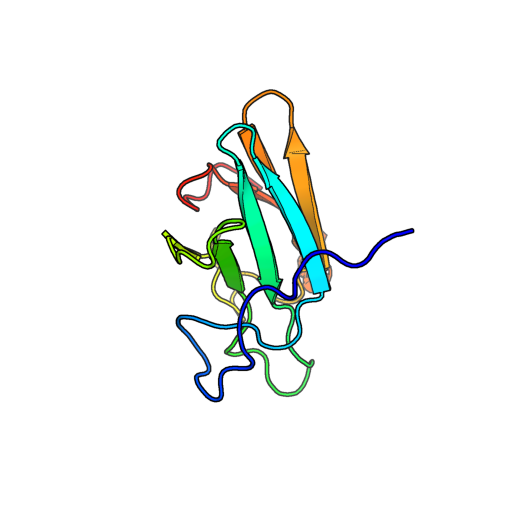 A 1 95 ? 11.660 -4.699 7.599 1.00 96.94 95 HIS A C 1
ATOM 771 O O . HIS A 1 95 ? 12.030 -4.644 8.771 1.00 96.94 95 HIS A O 1
ATOM 777 N N . GLN A 1 96 ? 10.697 -3.910 7.120 1.00 97.06 96 GLN A N 1
ATOM 778 C CA . GLN A 1 96 ? 10.047 -2.858 7.904 1.00 97.06 96 GLN A CA 1
ATOM 779 C C . GLN A 1 96 ? 8.528 -2.885 7.737 1.00 97.06 96 GLN A C 1
ATOM 781 O O . GLN A 1 96 ? 7.997 -3.460 6.781 1.00 97.06 96 GLN A O 1
ATOM 786 N N . ILE A 1 97 ? 7.837 -2.233 8.668 1.00 98.31 97 ILE A N 1
ATOM 787 C CA . ILE A 1 97 ? 6.402 -1.971 8.588 1.00 98.31 97 ILE A CA 1
ATOM 788 C C . ILE A 1 97 ? 6.242 -0.464 8.476 1.00 98.31 97 ILE A C 1
ATOM 790 O O . ILE A 1 97 ? 6.636 0.257 9.380 1.00 98.31 97 ILE A O 1
ATOM 794 N N . LYS A 1 98 ? 5.674 0.013 7.373 1.00 98.44 98 LYS A N 1
ATOM 795 C CA . LYS A 1 98 ? 5.404 1.439 7.170 1.00 98.44 98 LYS A CA 1
ATOM 796 C C . LYS A 1 98 ? 3.963 1.738 7.555 1.00 98.44 98 LYS A C 1
ATOM 798 O O . LYS A 1 98 ? 3.066 0.959 7.227 1.00 98.44 98 LYS A O 1
ATOM 803 N N . ILE A 1 99 ? 3.748 2.864 8.218 1.00 98.62 99 ILE A N 1
ATOM 804 C CA . ILE A 1 99 ? 2.443 3.303 8.707 1.00 98.62 99 ILE A CA 1
ATOM 805 C C . ILE A 1 99 ? 2.011 4.542 7.921 1.00 98.62 99 ILE A C 1
ATOM 807 O O . ILE A 1 99 ? 2.788 5.485 7.758 1.00 98.62 99 ILE A O 1
ATOM 811 N N . PHE A 1 100 ? 0.770 4.545 7.446 1.00 98.75 100 PHE A N 1
ATOM 812 C CA . PHE A 1 100 ? 0.160 5.625 6.674 1.00 98.75 100 PHE A CA 1
ATOM 813 C C . PHE A 1 100 ? -1.157 6.064 7.313 1.00 98.75 100 PHE A C 1
ATOM 815 O O . PHE A 1 100 ? -1.812 5.281 8.002 1.00 98.75 100 PHE A O 1
ATOM 822 N N . ASP A 1 101 ? -1.567 7.307 7.072 1.00 97.81 101 ASP A N 1
ATOM 823 C CA . ASP A 1 101 ? -2.957 7.704 7.297 1.00 97.81 101 ASP A CA 1
ATOM 824 C C . ASP A 1 101 ? -3.867 7.229 6.149 1.00 97.81 101 ASP A C 1
ATOM 826 O O . ASP A 1 101 ? -3.418 6.673 5.141 1.00 97.81 101 ASP A O 1
ATOM 830 N N . LYS A 1 102 ? -5.174 7.445 6.305 1.00 95.81 102 LYS A N 1
ATOM 831 C CA . LYS A 1 102 ? -6.194 7.070 5.315 1.00 95.81 102 LYS A CA 1
ATOM 832 C C . LYS A 1 102 ? -6.098 7.863 4.001 1.00 95.81 102 LYS A C 1
ATOM 834 O O . LYS A 1 102 ? -6.679 7.473 2.992 1.00 95.81 102 LYS A O 1
ATOM 839 N N . GLU A 1 103 ? -5.400 8.995 3.992 1.00 95.44 103 GLU A N 1
ATOM 840 C CA . GLU A 1 103 ? -5.106 9.757 2.779 1.00 95.44 103 GLU A CA 1
ATOM 841 C C . GLU A 1 103 ? -3.848 9.23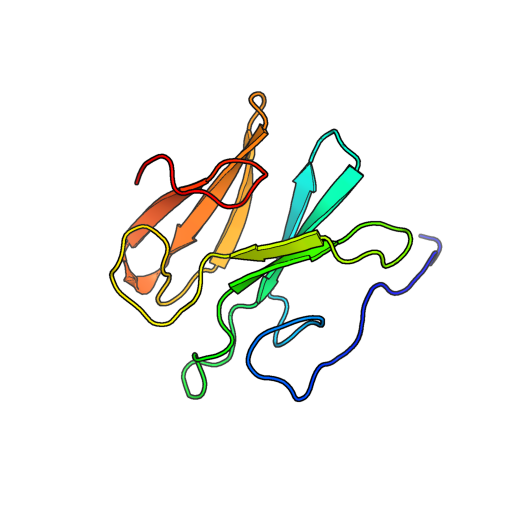9 2.060 1.00 95.44 103 GLU A C 1
ATOM 843 O O . GLU A 1 103 ? -3.504 9.740 0.988 1.00 95.44 103 GLU A O 1
ATOM 848 N N . GLY A 1 104 ? -3.173 8.226 2.613 1.00 96.81 104 GLY A N 1
ATOM 849 C CA . GLY A 1 104 ? -1.964 7.642 2.042 1.00 96.81 104 GLY A CA 1
ATOM 850 C C . GLY A 1 104 ? -0.690 8.415 2.371 1.00 96.81 104 GLY A C 1
ATOM 851 O O . GLY A 1 104 ? 0.353 8.193 1.749 1.00 96.81 104 GLY A O 1
ATOM 852 N N . LYS A 1 105 ? -0.737 9.332 3.339 1.00 97.81 105 LYS A N 1
ATOM 853 C CA . LYS A 1 105 ? 0.439 10.065 3.798 1.00 97.81 105 LYS A CA 1
ATOM 854 C C . LYS A 1 105 ? 1.221 9.207 4.784 1.00 97.81 105 LYS A C 1
ATOM 856 O O . LYS A 1 105 ? 0.677 8.686 5.753 1.00 97.81 105 LYS A O 1
ATOM 861 N N . PHE A 1 106 ? 2.526 9.110 4.556 1.00 98.31 106 PHE A N 1
ATOM 862 C CA . PHE A 1 106 ? 3.440 8.426 5.461 1.00 98.31 106 PHE A CA 1
ATOM 863 C C . PHE A 1 106 ? 3.449 9.071 6.856 1.00 98.31 106 PHE A C 1
ATOM 865 O O . PHE A 1 106 ? 3.570 10.295 6.981 1.00 98.31 106 PHE A O 1
ATOM 872 N N . LEU A 1 107 ? 3.363 8.235 7.890 1.00 98.31 107 LEU A N 1
ATOM 873 C CA . LEU A 1 107 ? 3.430 8.627 9.295 1.00 98.31 107 LEU A CA 1
ATOM 874 C C . LEU A 1 107 ? 4.785 8.248 9.905 1.00 98.31 107 LEU A C 1
ATOM 876 O O . LEU A 1 107 ? 5.514 9.131 10.352 1.00 98.31 107 LEU A O 1
ATOM 880 N N . GLU A 1 108 ? 5.130 6.958 9.895 1.00 97.19 108 GLU A N 1
ATOM 881 C CA . GLU A 1 108 ? 6.369 6.417 10.475 1.00 97.19 108 GLU A CA 1
ATOM 882 C C . GLU A 1 108 ? 6.693 5.003 9.943 1.00 97.19 108 GLU A C 1
ATOM 884 O O . GLU A 1 108 ? 5.879 4.401 9.238 1.00 97.19 108 GLU A O 1
ATOM 889 N N . ALA A 1 109 ? 7.899 4.500 10.238 1.00 90.62 109 ALA A N 1
ATOM 890 C CA . ALA A 1 109 ? 8.396 3.166 9.877 1.00 90.62 109 ALA A CA 1
ATOM 891 C C . ALA A 1 109 ? 9.319 2.601 10.964 1.00 90.62 109 ALA A C 1
ATOM 89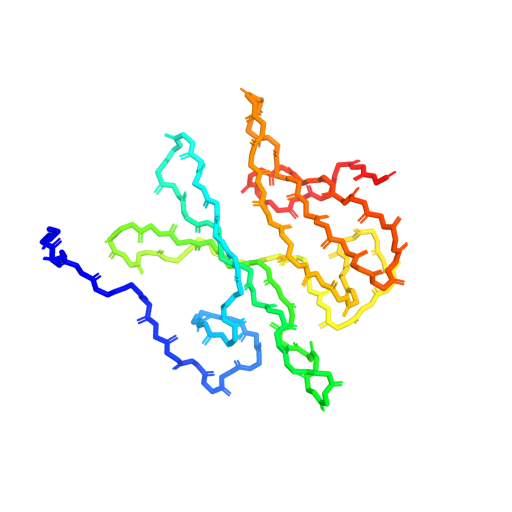3 O O . ALA A 1 109 ? 10.018 3.424 11.604 1.00 90.62 109 ALA A O 1
#

Organism: NCBI:txid408172

Radius of gyration: 13.25 Å; chains: 1; bounding box: 37×28×35 Å